Protein AF-A0A926JBN8-F1 (afdb_monomer_lite)

Sequence (113 aa):
MTDSAPVADIQNEPQCGDMNEHHEVFEPLVALRAILLRERRNDLARNVENILAILEETQPSSFNEAQEAWVAMMNFARGLPDFGIWRENQEERFRLNAELDRYLQAITRTFGE

Foldseek 3Di:
DDDDDDDDPPPPDPPPVLVVLLVQLLVLLVVLLVLCVVVVVVVLSVLSVVLNVLSVVPDPCSLVVSLVSLVVSVVVLVPDPPNADDDPDPVVRVVRRVVNVVSNVSNDVSSDD

pLDDT: mean 82.96, std 16.97, range [41.91, 97.44]

Secondary structure (DSSP, 8-state):
---------------HHHHHHHHHHHHHHHHHHHHHHHTT-HHHHHHHHHHHHHHHT--TTHHHHHHHHHHHHHHHHHT-TT-S---SSHHHHHHHHHHHHHHHHHHHHHH--

Radius of gyration: 20.1 Å; chains: 1; bounding box: 60×26×66 Å

Structure (mmCIF, N/CA/C/O backbone):
data_AF-A0A926JBN8-F1
#
_entry.id   AF-A0A926JBN8-F1
#
loop_
_atom_site.group_PDB
_atom_site.id
_atom_site.type_symbol
_atom_site.label_atom_id
_atom_site.label_alt_id
_atom_site.label_comp_id
_atom_site.label_asym_id
_atom_site.label_entity_id
_atom_site.label_seq_id
_atom_site.pdbx_PDB_ins_code
_atom_site.Cartn_x
_atom_site.Cartn_y
_atom_site.Cartn_z
_atom_site.occupancy
_atom_site.B_iso_or_equiv
_atom_site.auth_seq_id
_atom_site.auth_comp_id
_atom_site.auth_asym_id
_atom_site.auth_atom_id
_atom_site.pdbx_PDB_model_num
ATOM 1 N N . MET A 1 1 ? 45.989 -11.434 -46.514 1.00 41.91 1 MET A N 1
ATOM 2 C CA . MET A 1 1 ? 45.852 -10.899 -45.146 1.00 41.91 1 MET A CA 1
ATOM 3 C C . MET A 1 1 ? 44.393 -10.526 -44.971 1.00 41.91 1 MET A C 1
ATOM 5 O O . MET A 1 1 ? 43.982 -9.473 -45.430 1.00 41.91 1 MET A O 1
ATOM 9 N N . THR A 1 2 ? 43.591 -11.460 -44.472 1.00 48.97 2 THR A N 1
ATOM 10 C CA . THR A 1 2 ? 42.168 -11.259 -44.175 1.00 48.97 2 THR A CA 1
ATOM 11 C C . THR A 1 2 ? 42.052 -11.132 -42.669 1.00 48.97 2 THR A C 1
ATOM 13 O O . THR A 1 2 ? 42.100 -12.142 -41.974 1.00 48.97 2 THR A O 1
ATOM 16 N N . ASP A 1 3 ? 41.974 -9.900 -42.182 1.00 43.19 3 ASP A N 1
ATOM 17 C CA . ASP A 1 3 ? 41.695 -9.624 -40.777 1.00 43.19 3 ASP A CA 1
ATOM 18 C C . ASP A 1 3 ? 40.198 -9.313 -40.679 1.00 43.19 3 ASP A C 1
ATOM 20 O O . ASP A 1 3 ? 39.734 -8.236 -41.053 1.00 43.19 3 ASP A O 1
ATOM 24 N N . SER A 1 4 ? 39.418 -10.340 -40.344 1.00 51.59 4 SER A N 1
ATOM 25 C CA . SER A 1 4 ? 38.001 -10.221 -40.008 1.00 51.59 4 SER A CA 1
ATOM 26 C C . SER A 1 4 ? 37.889 -10.243 -38.492 1.00 51.59 4 SER A C 1
ATOM 28 O O . SER A 1 4 ? 38.415 -11.142 -37.841 1.00 51.59 4 SER A O 1
ATOM 30 N N . ALA A 1 5 ? 37.233 -9.211 -37.969 1.00 61.38 5 ALA A N 1
ATOM 31 C CA . ALA A 1 5 ? 37.062 -8.908 -36.555 1.00 61.38 5 ALA A CA 1
ATOM 32 C C . ALA A 1 5 ? 36.530 -10.084 -35.717 1.00 61.38 5 ALA A C 1
ATOM 34 O O . ALA A 1 5 ? 35.736 -10.880 -36.221 1.00 61.38 5 ALA A O 1
ATOM 35 N N . PRO A 1 6 ? 36.799 -10.108 -34.401 1.00 54.03 6 PRO A N 1
ATOM 36 C CA . PRO A 1 6 ? 35.851 -10.655 -33.454 1.00 54.03 6 PRO A CA 1
ATOM 37 C C . PRO A 1 6 ? 34.865 -9.551 -33.049 1.00 54.03 6 PRO A C 1
ATOM 39 O O . PRO A 1 6 ? 35.227 -8.545 -32.437 1.00 54.03 6 PRO A O 1
ATOM 42 N N . VAL A 1 7 ? 33.607 -9.745 -33.443 1.00 55.53 7 VAL A N 1
ATOM 43 C CA . VAL A 1 7 ? 32.444 -9.035 -32.904 1.00 55.53 7 VAL A CA 1
ATOM 44 C C . VAL A 1 7 ? 32.410 -9.294 -31.399 1.00 55.53 7 VAL A C 1
ATOM 46 O O . VAL A 1 7 ? 32.498 -10.439 -30.966 1.00 55.53 7 VAL A O 1
ATOM 49 N N . ALA A 1 8 ? 32.342 -8.226 -30.609 1.00 47.47 8 ALA A N 1
ATOM 50 C CA . ALA A 1 8 ? 32.154 -8.325 -29.173 1.00 47.47 8 ALA A CA 1
ATOM 51 C C . ALA A 1 8 ? 30.788 -8.967 -28.892 1.00 47.47 8 ALA A C 1
ATOM 53 O O . ALA A 1 8 ? 29.752 -8.351 -29.143 1.00 47.47 8 ALA A O 1
ATOM 54 N N . ASP A 1 9 ? 30.796 -10.191 -28.368 1.00 48.59 9 ASP A N 1
ATOM 55 C CA . ASP A 1 9 ? 29.628 -10.798 -27.740 1.00 48.59 9 ASP A CA 1
ATOM 56 C C . ASP A 1 9 ? 29.341 -10.033 -26.442 1.00 48.59 9 ASP A C 1
ATOM 58 O O . ASP A 1 9 ? 29.872 -10.335 -25.373 1.00 48.59 9 ASP A O 1
ATOM 62 N N . ILE A 1 10 ? 28.512 -8.993 -26.544 1.00 54.47 10 ILE A N 1
ATOM 63 C CA . ILE A 1 10 ? 27.851 -8.389 -25.389 1.00 54.47 10 ILE A CA 1
ATOM 64 C C . ILE A 1 10 ? 26.777 -9.387 -24.964 1.00 54.47 10 ILE A C 1
ATOM 66 O O . ILE A 1 10 ? 25.633 -9.345 -25.418 1.00 54.47 10 ILE A O 1
ATOM 70 N N . GLN A 1 11 ? 27.172 -10.330 -24.114 1.00 47.16 11 GLN A N 1
ATOM 71 C CA . GLN A 1 11 ? 26.233 -11.088 -23.306 1.00 47.16 11 GLN A CA 1
ATOM 72 C C . GLN A 1 11 ? 25.606 -10.102 -22.315 1.00 47.16 11 GLN A C 1
ATOM 74 O O . GLN A 1 11 ? 26.133 -9.861 -21.233 1.00 47.16 11 GLN A O 1
ATOM 79 N N . ASN A 1 12 ? 24.495 -9.484 -22.719 1.00 48.22 12 ASN A N 1
ATOM 80 C CA . ASN A 1 12 ? 23.542 -8.915 -21.776 1.00 48.22 12 ASN A CA 1
ATOM 81 C C . ASN A 1 12 ? 22.930 -10.097 -21.023 1.00 48.22 12 ASN A C 1
ATOM 83 O O . ASN A 1 12 ? 21.933 -10.673 -21.460 1.00 48.22 12 ASN A O 1
ATOM 87 N N . GLU A 1 13 ? 23.573 -10.505 -19.931 1.00 45.34 13 GLU A N 1
ATOM 88 C CA . GLU A 1 13 ? 22.911 -11.353 -18.952 1.00 45.34 13 GLU A CA 1
ATOM 89 C C . GLU A 1 13 ? 21.671 -10.598 -18.450 1.00 45.34 13 GLU A C 1
ATOM 91 O O . GLU A 1 13 ? 21.781 -9.417 -18.102 1.00 45.34 13 GLU A O 1
ATOM 96 N N . PRO A 1 14 ? 20.479 -11.220 -18.449 1.00 47.16 14 PRO A N 1
ATOM 97 C CA . PRO A 1 14 ? 19.315 -10.601 -17.841 1.00 47.16 14 PRO A CA 1
ATOM 98 C C . PRO A 1 14 ? 19.646 -10.368 -16.366 1.00 47.16 14 PRO A C 1
ATOM 100 O O . PRO A 1 14 ? 20.036 -11.294 -15.654 1.00 47.16 14 PRO A O 1
ATOM 103 N N . GLN A 1 15 ? 19.548 -9.114 -15.927 1.00 48.03 15 GLN A N 1
ATOM 104 C CA . GLN A 1 15 ? 19.758 -8.730 -14.539 1.00 48.03 15 GLN A CA 1
ATOM 105 C C . GLN A 1 15 ? 18.780 -9.523 -13.663 1.00 48.03 15 GLN A C 1
ATOM 107 O O . GLN A 1 15 ? 17.597 -9.221 -13.586 1.00 48.03 15 GLN A O 1
ATOM 112 N N . CYS A 1 16 ? 19.281 -10.551 -12.977 1.00 44.78 16 CYS A N 1
ATOM 113 C CA . CYS A 1 16 ? 18.535 -11.314 -11.969 1.00 44.78 16 CYS A CA 1
ATOM 114 C C . CYS A 1 16 ? 18.104 -10.465 -10.749 1.00 44.78 16 CYS A C 1
ATOM 116 O O . CYS A 1 16 ? 17.474 -11.006 -9.843 1.00 44.78 16 CYS A O 1
ATOM 118 N N . GLY A 1 17 ? 18.459 -9.174 -10.699 1.00 49.62 17 GLY A N 1
ATOM 119 C CA . GLY A 1 17 ? 18.055 -8.237 -9.646 1.00 49.62 17 GLY A CA 1
ATOM 120 C C . GLY A 1 17 ? 16.578 -7.853 -9.744 1.00 49.62 17 GLY A C 1
ATOM 121 O O . GLY A 1 17 ? 15.836 -8.075 -8.791 1.00 49.62 17 GLY A O 1
ATOM 122 N N . ASP A 1 18 ? 16.134 -7.408 -10.923 1.00 53.03 18 ASP A N 1
ATOM 123 C CA . ASP A 1 18 ? 14.781 -6.868 -11.125 1.00 53.03 18 ASP A CA 1
ATOM 124 C C . ASP A 1 18 ? 13.693 -7.899 -10.791 1.00 53.03 18 ASP A C 1
ATOM 126 O O . ASP A 1 18 ? 12.726 -7.616 -10.087 1.00 53.03 18 ASP A O 1
ATOM 130 N N . MET A 1 19 ? 13.865 -9.152 -11.220 1.00 55.00 19 MET A N 1
ATOM 131 C CA . MET A 1 19 ? 12.847 -10.187 -11.000 1.00 55.00 19 MET A CA 1
ATOM 132 C C . MET A 1 19 ? 12.629 -10.499 -9.509 1.00 55.00 19 MET A C 1
ATOM 134 O O . MET A 1 19 ? 11.524 -10.872 -9.113 1.00 55.00 19 MET A O 1
ATOM 138 N N . ASN A 1 20 ? 13.665 -10.333 -8.680 1.00 63.44 20 ASN A N 1
ATOM 139 C CA . ASN A 1 20 ? 13.580 -10.567 -7.242 1.00 63.44 20 ASN A CA 1
ATOM 140 C C . ASN A 1 20 ? 12.877 -9.395 -6.528 1.00 63.44 20 ASN A C 1
ATOM 142 O O . ASN A 1 20 ? 12.039 -9.614 -5.658 1.00 63.44 20 ASN A O 1
ATOM 146 N N . GLU A 1 21 ? 13.135 -8.160 -6.960 1.00 66.38 21 GLU A N 1
ATOM 147 C CA . GLU A 1 21 ? 12.543 -6.943 -6.387 1.00 66.38 21 GLU A CA 1
ATOM 148 C C . GLU A 1 21 ? 11.043 -6.812 -6.700 1.00 66.38 21 GLU A C 1
ATOM 150 O O . GLU A 1 21 ? 10.248 -6.466 -5.822 1.00 66.38 21 GLU A O 1
ATOM 155 N N . HIS A 1 22 ? 10.622 -7.185 -7.916 1.00 72.38 22 HIS A N 1
ATOM 156 C CA . HIS A 1 22 ? 9.202 -7.269 -8.281 1.00 72.38 22 HIS A CA 1
ATOM 157 C C . HIS A 1 22 ? 8.428 -8.210 -7.343 1.00 72.38 22 HIS A C 1
ATOM 159 O O . HIS A 1 22 ? 7.335 -7.878 -6.883 1.00 72.38 22 HIS A O 1
ATOM 165 N N . HIS A 1 23 ? 8.998 -9.378 -7.031 1.00 72.31 23 HIS A N 1
ATOM 166 C CA . HIS A 1 23 ? 8.373 -10.357 -6.140 1.00 72.31 23 HIS A CA 1
ATOM 167 C C . HIS A 1 23 ? 8.294 -9.861 -4.689 1.00 72.31 23 HIS A C 1
ATOM 169 O O . HIS A 1 23 ? 7.292 -10.104 -4.016 1.00 72.31 23 HIS A O 1
ATOM 175 N N . GLU A 1 24 ? 9.316 -9.146 -4.214 1.00 85.38 24 GLU A N 1
ATOM 176 C CA . GLU A 1 24 ? 9.379 -8.641 -2.839 1.00 85.38 24 GLU A CA 1
ATOM 177 C C . GLU A 1 24 ? 8.305 -7.585 -2.531 1.00 85.38 24 GLU A C 1
ATOM 179 O O . GLU A 1 24 ? 7.826 -7.513 -1.397 1.00 85.38 24 GLU A O 1
ATOM 184 N N . VAL A 1 25 ? 7.882 -6.797 -3.528 1.00 91.50 25 VAL A N 1
ATOM 185 C CA . VAL A 1 25 ? 6.877 -5.736 -3.340 1.00 91.50 25 VAL A CA 1
ATOM 186 C C . VAL A 1 25 ? 5.443 -6.173 -3.659 1.00 91.50 25 VAL A C 1
ATOM 188 O O . VAL A 1 25 ? 4.486 -5.609 -3.117 1.00 91.50 25 VAL A O 1
ATOM 191 N N . PHE A 1 26 ? 5.268 -7.203 -4.490 1.00 91.62 26 PHE A N 1
ATOM 192 C CA . PHE A 1 26 ? 3.953 -7.617 -4.982 1.00 91.62 26 PHE A CA 1
ATOM 193 C C . PHE A 1 26 ? 3.020 -8.105 -3.864 1.00 91.62 26 PHE A C 1
ATOM 195 O O . PHE A 1 26 ? 1.891 -7.625 -3.733 1.00 91.62 26 PHE A O 1
ATOM 202 N N . GLU A 1 27 ? 3.483 -9.026 -3.011 1.00 93.31 27 GLU A N 1
ATOM 203 C CA . GLU A 1 27 ? 2.673 -9.545 -1.899 1.00 93.31 27 GLU A CA 1
ATOM 204 C C . GLU A 1 27 ? 2.261 -8.444 -0.898 1.00 93.31 27 GLU A C 1
ATOM 206 O O . GLU A 1 27 ? 1.066 -8.343 -0.584 1.00 93.31 27 GLU A O 1
ATOM 211 N N . PRO A 1 28 ? 3.178 -7.570 -0.428 1.00 95.44 28 PRO A N 1
ATOM 212 C CA . PRO A 1 28 ? 2.810 -6.415 0.386 1.00 95.44 28 PRO A CA 1
ATOM 213 C C . PRO A 1 28 ? 1.766 -5.494 -0.258 1.00 95.44 28 PRO A C 1
ATOM 215 O O . PRO A 1 28 ? 0.847 -5.049 0.434 1.00 95.44 28 PRO A O 1
ATOM 218 N N . LEU A 1 29 ? 1.858 -5.224 -1.566 1.00 96.62 29 LEU A N 1
ATOM 219 C CA . LEU A 1 29 ? 0.878 -4.403 -2.288 1.00 96.62 29 LEU A CA 1
ATOM 220 C C . LEU A 1 29 ? -0.508 -5.064 -2.308 1.00 96.62 29 LEU A C 1
ATOM 222 O O . LEU A 1 29 ? -1.513 -4.407 -2.023 1.00 96.62 29 LEU A O 1
ATOM 226 N N . VAL A 1 30 ? -0.588 -6.372 -2.563 1.00 96.94 30 VAL A N 1
ATOM 227 C CA . VAL A 1 30 ? -1.860 -7.116 -2.516 1.00 96.94 30 VAL A CA 1
ATOM 228 C C . VAL A 1 30 ? -2.485 -7.050 -1.119 1.00 96.94 30 VAL A C 1
ATOM 230 O O . VAL A 1 30 ? -3.684 -6.770 -0.982 1.00 96.94 30 VAL A O 1
ATOM 233 N N . ALA A 1 31 ? -1.682 -7.256 -0.072 1.00 96.25 31 ALA A N 1
ATOM 234 C CA . ALA A 1 31 ? -2.144 -7.177 1.310 1.00 96.25 31 ALA A CA 1
ATOM 235 C C . ALA A 1 31 ? -2.633 -5.764 1.673 1.00 96.25 31 ALA A C 1
ATOM 237 O O . ALA A 1 31 ? -3.720 -5.604 2.242 1.00 96.25 31 ALA A O 1
ATOM 238 N N . LEU A 1 32 ? -1.885 -4.730 1.275 1.00 96.06 32 LEU A N 1
ATOM 239 C CA . LEU A 1 32 ? -2.268 -3.335 1.463 1.00 96.06 32 LEU A CA 1
ATOM 240 C C . LEU A 1 32 ? -3.594 -3.018 0.761 1.00 96.06 32 LEU A C 1
ATOM 242 O O . LEU A 1 32 ? -4.487 -2.435 1.378 1.00 96.06 32 LEU A O 1
ATOM 246 N N . ARG A 1 33 ? -3.775 -3.444 -0.496 1.00 97.12 33 ARG A N 1
ATOM 247 C CA . ARG A 1 33 ? -5.035 -3.248 -1.229 1.00 97.12 33 ARG A CA 1
ATOM 248 C C . ARG A 1 33 ? -6.217 -3.861 -0.482 1.00 97.12 33 ARG A C 1
ATOM 250 O O . ARG A 1 33 ? -7.261 -3.220 -0.358 1.00 97.12 33 ARG A O 1
ATOM 257 N N . ALA A 1 34 ? -6.061 -5.074 0.048 1.00 96.19 34 ALA A N 1
ATOM 258 C CA . ALA A 1 34 ? -7.111 -5.737 0.816 1.00 96.19 34 ALA A CA 1
ATOM 259 C C . ALA A 1 34 ? -7.488 -4.956 2.087 1.00 96.19 34 ALA A C 1
ATOM 261 O O . ALA A 1 34 ? -8.675 -4.828 2.395 1.00 96.19 34 ALA A O 1
ATOM 262 N N . ILE A 1 35 ? -6.504 -4.401 2.801 1.00 94.12 35 ILE A N 1
ATOM 263 C CA . ILE A 1 35 ? -6.742 -3.525 3.957 1.00 94.12 35 ILE A CA 1
ATOM 264 C C . ILE A 1 35 ? -7.502 -2.266 3.525 1.00 94.12 35 ILE A C 1
ATOM 266 O O . ILE A 1 35 ? -8.544 -1.954 4.097 1.00 94.12 35 ILE A O 1
ATOM 270 N N . LEU A 1 36 ? -7.036 -1.577 2.482 1.00 93.88 36 LEU A N 1
ATOM 271 C CA . LEU A 1 36 ? -7.650 -0.337 2.000 1.00 93.88 36 LEU A CA 1
ATOM 272 C C . LEU A 1 36 ? -9.112 -0.539 1.578 1.00 93.88 36 LEU A C 1
ATOM 274 O O . LEU A 1 36 ? -9.965 0.281 1.919 1.00 93.88 36 LEU A O 1
ATOM 278 N N . LEU A 1 37 ? -9.432 -1.652 0.912 1.00 94.50 37 LEU A N 1
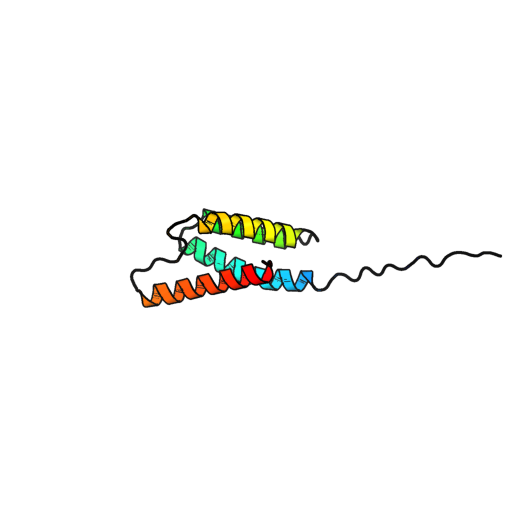ATOM 279 C CA . LEU A 1 37 ? -10.812 -2.006 0.562 1.00 94.50 37 LEU A CA 1
ATOM 280 C C . LEU A 1 37 ? -11.685 -2.238 1.802 1.00 94.50 37 LEU A C 1
ATOM 282 O O . LEU A 1 37 ? -12.819 -1.758 1.857 1.00 94.50 37 LEU A O 1
ATOM 286 N N . ARG A 1 38 ? -11.163 -2.934 2.821 1.00 92.19 38 ARG A N 1
ATOM 287 C CA . ARG A 1 38 ? -11.877 -3.152 4.094 1.00 92.19 38 ARG A CA 1
ATOM 288 C C . ARG A 1 38 ? -12.155 -1.839 4.823 1.00 92.19 38 ARG A C 1
ATOM 290 O O . ARG A 1 38 ? -13.243 -1.673 5.369 1.00 92.19 38 ARG A O 1
ATOM 297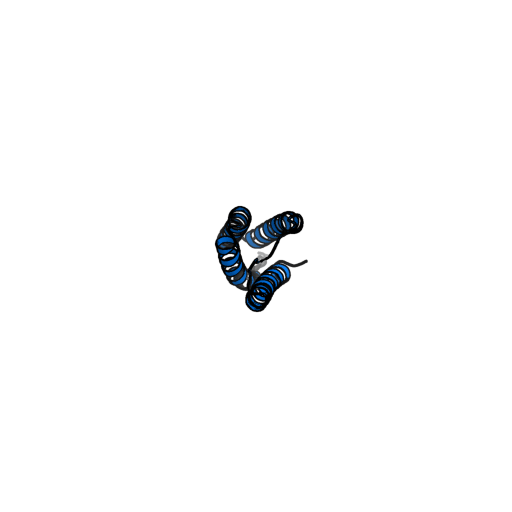 N N . GLU A 1 39 ? -11.223 -0.892 4.761 1.00 91.25 39 GLU A N 1
ATOM 298 C CA . GLU A 1 39 ? -11.379 0.460 5.313 1.00 91.25 39 GLU A CA 1
ATOM 299 C C . GLU A 1 39 ? -12.126 1.428 4.379 1.00 91.25 39 GLU A C 1
ATOM 301 O O . GLU A 1 39 ? -12.194 2.626 4.651 1.00 91.25 39 GLU A O 1
ATOM 306 N N . ARG A 1 40 ? -12.710 0.933 3.277 1.00 91.06 40 ARG A N 1
ATOM 307 C CA . ARG A 1 40 ? -13.464 1.722 2.283 1.00 91.06 40 ARG A CA 1
ATOM 308 C C . ARG A 1 40 ? -12.661 2.860 1.637 1.00 91.06 40 ARG A C 1
ATOM 310 O O . ARG A 1 40 ? -13.239 3.820 1.128 1.00 91.06 40 ARG A O 1
ATOM 317 N N . ARG A 1 41 ? -11.336 2.730 1.588 1.00 91.00 41 ARG A N 1
ATOM 318 C CA . ARG A 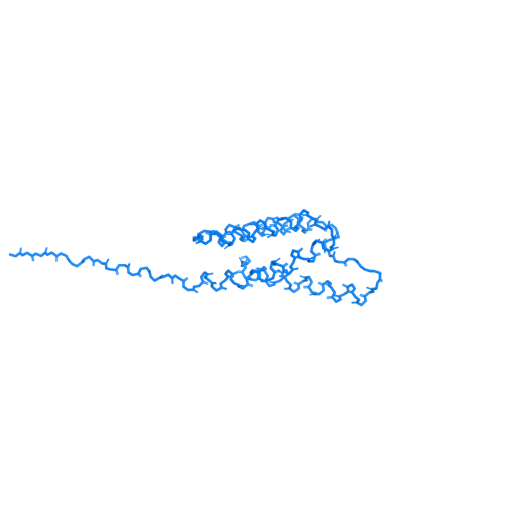1 41 ? -10.400 3.629 0.894 1.00 91.00 41 ARG A CA 1
ATOM 319 C C . ARG A 1 41 ? -10.244 3.200 -0.562 1.00 91.00 41 ARG A C 1
ATOM 321 O O . ARG A 1 41 ? -9.174 2.789 -1.001 1.00 91.00 41 ARG A O 1
ATOM 328 N N . ASN A 1 42 ? -11.359 3.227 -1.294 1.00 92.38 42 ASN A N 1
ATOM 329 C CA . ASN A 1 42 ? -11.444 2.716 -2.669 1.00 92.38 42 ASN A CA 1
ATOM 330 C C . ASN A 1 42 ? -10.551 3.490 -3.653 1.00 92.38 42 ASN A C 1
ATOM 332 O O . ASN A 1 42 ? -10.089 2.934 -4.644 1.00 92.38 42 ASN A O 1
ATOM 336 N N . ASP A 1 43 ? -10.319 4.772 -3.382 1.00 93.00 43 ASP A N 1
ATOM 337 C CA . ASP A 1 43 ? -9.390 5.631 -4.110 1.00 93.00 43 ASP A CA 1
ATOM 338 C C . ASP A 1 43 ? -7.950 5.114 -4.008 1.00 93.00 43 ASP A C 1
ATOM 340 O O . ASP A 1 43 ? -7.313 4.851 -5.026 1.00 93.00 43 ASP A O 1
ATOM 344 N N . LEU A 1 44 ? -7.475 4.877 -2.786 1.00 94.00 44 LEU A N 1
ATOM 345 C CA . LEU A 1 44 ? -6.133 4.364 -2.530 1.00 94.00 44 LEU A CA 1
ATOM 346 C C . LEU A 1 44 ? -5.989 2.904 -2.970 1.00 94.00 44 LEU A C 1
ATOM 348 O O . LEU A 1 44 ? -4.969 2.537 -3.540 1.00 94.00 44 LEU A O 1
ATOM 352 N N . ALA A 1 45 ? -7.016 2.075 -2.762 1.00 95.81 45 ALA A N 1
ATOM 353 C CA . ALA A 1 45 ? -7.012 0.686 -3.215 1.00 95.81 45 ALA A CA 1
ATOM 354 C C . ALA A 1 45 ? -6.861 0.575 -4.740 1.00 95.81 45 ALA A C 1
ATOM 356 O O . ALA A 1 45 ? -6.159 -0.312 -5.223 1.00 95.81 45 ALA A O 1
ATOM 357 N N . ARG A 1 46 ? -7.485 1.489 -5.492 1.00 96.94 46 ARG A N 1
ATOM 358 C CA . ARG A 1 46 ? -7.342 1.559 -6.949 1.00 96.94 46 ARG A CA 1
ATOM 359 C C . ARG A 1 46 ? -5.955 2.038 -7.375 1.00 96.94 46 ARG A C 1
ATOM 361 O O . ARG A 1 46 ? -5.426 1.522 -8.348 1.00 96.94 46 ARG A O 1
ATOM 368 N N . ASN A 1 47 ? -5.341 2.966 -6.642 1.00 96.62 47 ASN A N 1
ATOM 369 C CA . ASN A 1 47 ? -3.950 3.341 -6.911 1.00 96.62 47 ASN A CA 1
ATOM 370 C C . ASN A 1 47 ? -3.006 2.142 -6.728 1.00 96.62 47 ASN A C 1
ATOM 372 O O . ASN A 1 47 ? -2.170 1.899 -7.590 1.00 96.62 47 ASN A O 1
ATOM 376 N N . VAL A 1 48 ? -3.189 1.345 -5.669 1.00 97.12 48 VAL A N 1
ATOM 377 C CA . VAL A 1 48 ? -2.412 0.107 -5.463 1.00 97.12 48 VAL A CA 1
ATOM 378 C C . VAL A 1 48 ? -2.654 -0.910 -6.579 1.00 97.12 48 VAL A C 1
ATOM 380 O O . VAL A 1 48 ? -1.717 -1.555 -7.031 1.00 97.12 48 VAL A O 1
ATOM 383 N N . GLU A 1 49 ? -3.892 -1.046 -7.052 1.00 97.44 49 GLU A N 1
ATOM 384 C CA . GLU A 1 49 ? -4.216 -1.913 -8.192 1.00 97.44 49 GLU A CA 1
ATOM 385 C C . GLU A 1 49 ? -3.507 -1.486 -9.479 1.00 97.44 49 GLU A C 1
ATOM 387 O O . GLU A 1 49 ? -2.983 -2.337 -10.188 1.00 97.44 49 GLU A O 1
ATOM 392 N N . ASN A 1 50 ? -3.423 -0.182 -9.745 1.00 97.06 50 ASN A N 1
ATOM 393 C CA . ASN A 1 50 ? -2.678 0.329 -10.892 1.00 97.06 50 ASN A CA 1
ATOM 394 C C . ASN A 1 50 ? -1.174 0.033 -10.767 1.00 97.06 50 ASN A C 1
ATOM 396 O O . ASN A 1 50 ? -0.555 -0.355 -11.749 1.00 97.06 50 ASN A O 1
ATOM 400 N N . ILE A 1 51 ? -0.596 0.169 -9.567 1.00 96.25 51 ILE A N 1
ATOM 401 C CA . ILE A 1 51 ? 0.815 -0.171 -9.307 1.00 96.25 51 ILE A CA 1
ATOM 402 C C . ILE A 1 51 ? 1.064 -1.664 -9.560 1.00 96.25 51 ILE A C 1
ATOM 404 O O . ILE A 1 51 ? 2.039 -2.020 -10.217 1.00 96.25 51 ILE A O 1
ATOM 408 N N . LEU A 1 52 ? 0.171 -2.536 -9.082 1.00 95.50 52 LEU A N 1
ATOM 409 C CA . LEU A 1 52 ? 0.242 -3.976 -9.348 1.00 95.50 52 LEU A CA 1
ATOM 410 C C . LEU A 1 52 ? 0.183 -4.273 -10.852 1.00 95.50 52 LEU A C 1
ATOM 412 O O . LEU A 1 52 ? 1.001 -5.042 -11.340 1.00 95.50 52 LEU A O 1
ATOM 416 N N . ALA A 1 53 ? -0.726 -3.624 -11.585 1.00 95.12 53 ALA A N 1
ATOM 417 C CA . ALA A 1 53 ? -0.838 -3.794 -13.031 1.00 95.12 53 ALA A CA 1
ATOM 418 C C . ALA A 1 53 ? 0.443 -3.366 -13.770 1.00 95.12 53 ALA A C 1
ATOM 420 O O . ALA A 1 53 ? 0.898 -4.093 -14.645 1.00 95.12 53 ALA A O 1
ATOM 421 N N . ILE A 1 54 ? 1.067 -2.247 -13.378 1.00 93.81 54 ILE A N 1
ATOM 422 C CA . ILE A 1 54 ? 2.351 -1.797 -13.945 1.00 93.81 54 ILE A CA 1
ATOM 423 C C . ILE A 1 54 ? 3.441 -2.856 -13.723 1.00 93.81 54 ILE A C 1
ATOM 425 O O . ILE A 1 54 ? 4.174 -3.195 -14.652 1.00 93.81 54 ILE A O 1
ATOM 429 N N . LEU A 1 55 ? 3.536 -3.412 -12.508 1.00 90.81 55 LEU A N 1
ATOM 430 C CA . LEU A 1 55 ? 4.516 -4.454 -12.178 1.00 90.81 55 LEU A CA 1
ATOM 431 C C . LEU A 1 55 ? 4.310 -5.747 -12.983 1.00 90.81 55 LEU A C 1
ATOM 433 O O . LEU A 1 55 ? 5.280 -6.470 -13.212 1.00 90.81 55 LEU A O 1
ATOM 437 N N . GLU A 1 56 ? 3.080 -6.031 -13.419 1.00 90.06 56 GLU A N 1
ATOM 438 C CA . GLU A 1 56 ? 2.744 -7.177 -14.271 1.00 90.06 56 GLU A CA 1
ATOM 439 C C . GLU A 1 56 ? 3.129 -6.973 -15.746 1.00 90.06 56 GLU A C 1
ATOM 441 O O . GLU A 1 56 ? 3.200 -7.956 -16.483 1.00 90.06 56 GLU A O 1
ATOM 446 N N . GLU A 1 57 ? 3.424 -5.747 -16.204 1.00 84.62 57 GLU A N 1
ATOM 447 C CA . GLU A 1 57 ? 3.732 -5.492 -17.621 1.00 84.62 57 GLU A CA 1
ATOM 448 C C . GLU A 1 57 ? 5.075 -6.103 -18.082 1.00 84.62 57 GLU A C 1
ATOM 450 O O . GLU A 1 57 ? 5.325 -6.204 -19.283 1.00 84.62 57 GLU A O 1
ATOM 455 N N . THR A 1 58 ? 5.919 -6.604 -17.168 1.00 72.81 58 THR A N 1
ATOM 456 C CA . THR A 1 58 ? 7.222 -7.269 -17.433 1.00 72.81 58 THR A CA 1
ATOM 457 C C . THR A 1 58 ? 8.202 -6.466 -18.304 1.00 72.81 58 THR A C 1
ATOM 459 O O . THR A 1 58 ? 9.166 -7.020 -18.837 1.00 72.81 58 THR A O 1
ATOM 462 N N . GLN A 1 59 ? 7.984 -5.156 -18.457 1.00 83.50 59 GLN A N 1
ATOM 463 C CA . GLN A 1 59 ? 8.889 -4.276 -19.190 1.00 83.50 59 GLN A CA 1
ATOM 464 C C . GLN A 1 59 ? 10.037 -3.828 -18.271 1.00 83.50 59 GLN A C 1
ATOM 466 O O . GLN A 1 59 ? 9.817 -3.642 -17.075 1.00 83.50 59 GLN A O 1
ATOM 471 N N . PRO A 1 60 ? 11.248 -3.564 -18.799 1.00 76.38 60 PRO A N 1
ATOM 472 C CA . PRO A 1 60 ? 12.378 -3.116 -17.976 1.00 76.38 60 PRO A CA 1
ATOM 473 C C . PRO A 1 60 ? 12.118 -1.825 -17.180 1.00 76.38 60 PRO A C 1
ATOM 475 O O . PRO A 1 60 ? 12.740 -1.594 -16.153 1.00 76.38 60 PRO A O 1
ATOM 478 N N . SER A 1 61 ? 11.210 -0.960 -17.643 1.00 85.38 61 SER A N 1
ATOM 479 C CA . SER A 1 61 ? 10.853 0.290 -16.957 1.00 85.38 61 SER A CA 1
ATOM 480 C C . SER A 1 61 ? 9.718 0.148 -15.941 1.00 85.38 61 SER A C 1
ATOM 482 O O . SER A 1 61 ? 9.476 1.091 -15.189 1.00 85.38 61 SER A O 1
ATOM 484 N N . SER A 1 62 ? 9.029 -0.999 -15.906 1.00 88.00 62 SER A N 1
ATOM 485 C CA . SER A 1 62 ? 7.841 -1.213 -15.073 1.00 88.00 62 SER A CA 1
ATOM 486 C C . SER A 1 62 ? 8.124 -0.990 -13.587 1.00 88.00 62 SER A C 1
ATOM 488 O O . SER A 1 62 ? 7.297 -0.412 -12.889 1.00 88.00 62 SER A O 1
ATOM 490 N N . PHE A 1 63 ? 9.298 -1.396 -13.091 1.00 89.50 63 PHE A N 1
ATOM 491 C CA . PHE A 1 63 ? 9.644 -1.204 -11.682 1.00 89.50 63 PHE A CA 1
ATOM 492 C C . PHE A 1 63 ? 9.732 0.279 -11.294 1.00 89.50 63 PHE A C 1
ATOM 494 O O . PHE A 1 63 ? 9.106 0.704 -10.325 1.00 89.50 63 PHE A O 1
ATOM 501 N N . ASN A 1 64 ? 10.445 1.083 -12.090 1.00 90.25 64 ASN A N 1
ATOM 502 C CA . ASN A 1 64 ? 10.596 2.519 -11.842 1.00 90.25 64 ASN A CA 1
ATOM 503 C C . ASN A 1 64 ? 9.250 3.249 -11.931 1.00 90.25 64 ASN A C 1
ATOM 505 O O . ASN A 1 64 ? 8.947 4.098 -11.098 1.00 90.25 64 ASN A O 1
ATOM 509 N N . GLU A 1 65 ? 8.411 2.896 -12.905 1.00 92.88 65 GLU A N 1
ATOM 510 C CA . GLU A 1 65 ? 7.076 3.485 -13.037 1.00 92.88 65 GLU A CA 1
ATOM 511 C C . GLU A 1 65 ? 6.177 3.132 -11.838 1.00 92.88 65 GLU A C 1
ATOM 513 O O . GLU A 1 65 ? 5.478 3.993 -11.295 1.00 92.88 65 GLU A O 1
ATOM 518 N N . ALA A 1 66 ? 6.243 1.886 -11.358 1.00 94.31 66 ALA A N 1
ATOM 519 C CA . ALA A 1 66 ? 5.539 1.449 -10.157 1.00 94.31 66 ALA A CA 1
ATOM 520 C C . ALA A 1 66 ? 6.024 2.193 -8.898 1.00 94.31 66 ALA A C 1
ATOM 522 O O . ALA A 1 66 ? 5.202 2.611 -8.076 1.00 94.31 66 ALA A O 1
ATOM 523 N N . GLN A 1 67 ? 7.336 2.415 -8.771 1.00 93.75 67 GLN A N 1
ATOM 524 C CA . GLN A 1 67 ? 7.935 3.217 -7.703 1.00 93.75 67 GLN A CA 1
ATOM 525 C C . GLN A 1 67 ? 7.447 4.673 -7.748 1.00 93.75 67 GLN A C 1
ATOM 527 O O . GLN A 1 67 ? 7.019 5.213 -6.725 1.00 93.75 67 GLN A O 1
ATOM 532 N N . GLU A 1 68 ? 7.468 5.323 -8.912 1.00 94.44 68 GLU A N 1
ATOM 533 C CA . GLU A 1 68 ? 6.992 6.704 -9.061 1.00 94.44 68 GLU A CA 1
ATOM 534 C C . GLU A 1 68 ? 5.506 6.829 -8.690 1.00 94.44 68 GLU A C 1
ATOM 536 O O . GLU A 1 68 ? 5.110 7.733 -7.941 1.00 94.44 68 GLU A O 1
ATOM 541 N N . ALA A 1 69 ? 4.685 5.879 -9.145 1.00 95.31 69 ALA A N 1
ATOM 542 C CA . ALA A 1 69 ? 3.272 5.803 -8.795 1.00 95.31 69 ALA A CA 1
ATOM 543 C C . ALA A 1 69 ? 3.060 5.588 -7.284 1.00 95.31 69 ALA A C 1
ATOM 545 O O . ALA A 1 69 ? 2.181 6.223 -6.685 1.00 95.31 69 ALA A O 1
ATOM 546 N N . TRP A 1 70 ? 3.888 4.757 -6.642 1.00 95.56 70 TRP A N 1
ATOM 547 C CA . TRP A 1 70 ? 3.886 4.570 -5.191 1.00 95.56 70 TRP A CA 1
ATOM 548 C C . TRP A 1 70 ? 4.205 5.867 -4.441 1.00 95.56 70 TRP A C 1
ATOM 550 O O . TRP A 1 70 ? 3.453 6.266 -3.545 1.00 95.56 70 TRP A O 1
ATOM 560 N N . VAL A 1 71 ? 5.271 6.571 -4.829 1.00 94.75 71 VAL A N 1
ATOM 561 C CA . VAL A 1 71 ? 5.669 7.847 -4.213 1.00 94.75 71 VAL A CA 1
ATOM 562 C C . VAL A 1 71 ? 4.549 8.882 -4.332 1.00 94.75 71 VAL A C 1
ATOM 564 O O . VAL A 1 71 ? 4.196 9.539 -3.346 1.00 94.75 71 VAL A O 1
ATOM 567 N N . ALA A 1 72 ? 3.933 9.000 -5.512 1.00 93.94 72 ALA A N 1
ATOM 568 C CA . ALA A 1 72 ? 2.806 9.900 -5.734 1.00 93.94 72 ALA A CA 1
ATOM 569 C C . ALA A 1 72 ? 1.603 9.552 -4.839 1.00 93.94 72 ALA A C 1
ATOM 571 O O . ALA A 1 72 ? 1.037 10.436 -4.183 1.00 93.94 72 ALA A O 1
ATOM 572 N N . MET A 1 73 ? 1.246 8.266 -4.750 1.00 93.69 73 MET A N 1
ATOM 573 C CA . MET A 1 73 ? 0.182 7.791 -3.865 1.00 93.69 73 MET A CA 1
ATOM 574 C C . MET A 1 73 ? 0.477 8.117 -2.395 1.00 93.69 73 MET A C 1
ATOM 576 O O . MET A 1 73 ? -0.416 8.596 -1.694 1.00 93.69 73 MET A O 1
ATOM 580 N N . MET A 1 74 ? 1.702 7.887 -1.918 1.00 92.19 74 MET A N 1
ATOM 581 C CA . MET A 1 74 ? 2.065 8.128 -0.518 1.00 92.19 74 MET A CA 1
ATOM 582 C C . MET A 1 74 ? 2.080 9.615 -0.163 1.00 92.19 74 MET A C 1
ATOM 584 O O . MET A 1 74 ? 1.637 9.986 0.925 1.00 92.19 74 MET A O 1
ATOM 588 N N . ASN A 1 75 ? 2.512 10.482 -1.081 1.00 90.75 75 ASN A N 1
ATOM 589 C CA . ASN A 1 75 ? 2.429 11.931 -0.895 1.00 90.75 75 ASN A CA 1
ATOM 590 C C . ASN A 1 75 ? 0.978 12.410 -0.773 1.00 90.75 75 ASN A C 1
ATOM 592 O O . ASN A 1 75 ? 0.674 13.234 0.089 1.00 90.75 75 ASN A O 1
ATOM 596 N N . PHE A 1 76 ? 0.069 11.850 -1.574 1.00 89.62 76 PHE A N 1
ATOM 597 C CA . PHE A 1 76 ? -1.362 12.109 -1.434 1.00 89.62 76 PHE A CA 1
ATOM 598 C C . PHE A 1 76 ? -1.916 11.564 -0.106 1.00 89.62 76 PHE A C 1
ATOM 600 O O . PHE A 1 76 ? -2.591 12.286 0.629 1.00 89.62 76 PHE A O 1
ATOM 607 N N . ALA A 1 77 ? -1.596 10.313 0.242 1.00 87.44 77 ALA A N 1
ATOM 608 C CA . ALA A 1 77 ? -2.119 9.643 1.430 1.00 87.44 77 ALA A CA 1
ATOM 609 C C . ALA A 1 77 ? -1.688 10.314 2.746 1.00 87.44 77 ALA A C 1
ATOM 611 O O . ALA A 1 77 ? -2.501 10.424 3.663 1.00 87.44 77 ALA A O 1
ATOM 612 N N . ARG A 1 78 ? -0.449 10.821 2.831 1.00 80.81 78 ARG A N 1
ATOM 613 C CA . ARG A 1 78 ? 0.070 11.566 3.998 1.00 80.81 78 ARG A CA 1
ATOM 614 C C . ARG A 1 78 ? -0.663 12.884 4.260 1.00 80.81 78 ARG A C 1
ATOM 616 O O . ARG A 1 78 ? -0.614 13.387 5.377 1.00 80.81 78 ARG A O 1
ATOM 623 N N . GLY A 1 79 ? -1.352 13.437 3.261 1.00 80.12 79 GLY A N 1
ATOM 624 C CA . GLY A 1 79 ? -2.212 14.609 3.429 1.00 80.12 79 GLY A CA 1
ATOM 625 C C . GLY A 1 79 ? -3.563 14.306 4.087 1.00 80.12 79 GLY A C 1
ATOM 626 O O . GLY A 1 79 ? -4.323 15.235 4.356 1.00 80.12 79 GLY A O 1
ATOM 627 N N . LEU A 1 80 ? -3.890 13.032 4.333 1.00 81.75 80 LEU A N 1
ATOM 628 C CA . LEU A 1 80 ? -5.187 12.620 4.861 1.00 81.75 80 LEU A CA 1
ATOM 629 C C . LEU A 1 80 ? -5.110 12.497 6.393 1.00 81.75 80 LEU A C 1
ATOM 631 O O . LEU A 1 80 ? -4.323 11.693 6.890 1.00 81.75 80 LEU A O 1
ATOM 635 N N . PRO A 1 81 ? -5.933 13.250 7.151 1.00 67.81 81 PRO A N 1
ATOM 636 C CA . PRO A 1 81 ? -5.840 13.315 8.614 1.00 67.81 81 PRO A CA 1
ATOM 637 C C . PRO A 1 81 ? -6.128 11.979 9.319 1.00 67.81 81 PRO A C 1
ATOM 639 O O . PRO A 1 81 ? -5.698 11.797 10.452 1.00 67.81 81 PRO A O 1
ATOM 642 N N . ASP A 1 82 ? -6.771 11.031 8.628 1.00 71.56 82 ASP A N 1
ATOM 643 C CA . ASP A 1 82 ? -7.135 9.704 9.138 1.00 71.56 82 ASP A CA 1
ATOM 644 C C . ASP A 1 82 ? -6.576 8.579 8.244 1.00 71.56 82 ASP A C 1
ATOM 646 O O . ASP A 1 82 ? -7.289 7.674 7.795 1.00 71.56 82 ASP A O 1
ATOM 650 N N . PHE A 1 83 ? -5.295 8.645 7.881 1.00 75.00 83 PHE A N 1
ATOM 651 C CA . PHE A 1 83 ? -4.628 7.525 7.215 1.00 75.00 83 PHE A CA 1
ATOM 652 C C . PHE A 1 83 ? -4.285 6.431 8.241 1.00 75.00 83 PHE A C 1
ATOM 654 O O . PHE A 1 83 ? -3.234 6.456 8.870 1.00 75.00 83 PHE A O 1
ATOM 661 N N . GLY A 1 84 ? -5.220 5.500 8.446 1.00 81.81 84 GLY A N 1
ATOM 662 C CA . GLY A 1 84 ? -5.091 4.389 9.388 1.00 81.81 84 GLY A CA 1
ATOM 663 C C . GLY A 1 84 ? -6.375 3.568 9.496 1.00 81.81 84 GLY A C 1
ATOM 664 O O . GLY A 1 84 ? -7.379 3.856 8.842 1.00 81.81 84 GLY A O 1
ATOM 665 N N . ILE A 1 85 ? -6.345 2.531 10.329 1.00 87.12 85 ILE A N 1
ATOM 666 C CA . ILE A 1 85 ? -7.493 1.660 10.595 1.00 87.12 85 ILE A CA 1
ATOM 667 C C . ILE A 1 85 ? -8.209 2.151 11.848 1.00 87.12 85 ILE A C 1
ATOM 669 O O . ILE A 1 85 ? -7.601 2.255 12.916 1.00 87.12 85 ILE A O 1
ATOM 673 N N . TRP A 1 86 ? -9.514 2.410 11.745 1.00 87.19 86 TRP A N 1
ATOM 674 C CA . TRP A 1 86 ? -10.331 2.818 12.888 1.00 87.19 86 TRP A CA 1
ATOM 675 C C . TRP A 1 86 ? -11.188 1.667 13.411 1.00 87.19 86 TRP A C 1
ATOM 677 O O . TRP A 1 86 ? -11.973 1.080 12.670 1.00 87.19 86 TRP A O 1
ATOM 687 N N . ARG A 1 87 ? -11.073 1.358 14.705 1.00 89.00 87 ARG A N 1
ATOM 688 C CA . ARG A 1 87 ? -11.917 0.386 15.418 1.00 89.00 87 ARG A CA 1
ATOM 689 C C . ARG A 1 87 ? -12.215 0.905 16.823 1.00 89.00 87 ARG A C 1
ATOM 691 O O . ARG A 1 87 ? -11.392 1.617 17.399 1.00 89.00 87 ARG A O 1
ATOM 698 N N . GLU A 1 88 ? -13.373 0.533 17.367 1.00 91.62 88 GLU A N 1
ATOM 699 C CA . GLU A 1 88 ? -13.753 0.846 18.754 1.00 91.62 88 GLU A CA 1
ATOM 700 C C . GLU A 1 88 ? -12.900 0.065 19.761 1.00 91.62 88 GLU A C 1
ATOM 702 O O . GLU A 1 88 ? -12.491 0.601 20.790 1.00 91.62 88 GLU A O 1
ATOM 707 N N . ASN A 1 89 ? -12.573 -1.192 19.438 1.00 95.69 89 ASN A N 1
ATOM 708 C CA . ASN A 1 89 ? -11.639 -1.989 20.219 1.00 95.69 89 ASN A CA 1
ATOM 709 C C . ASN A 1 89 ? -10.206 -1.473 20.012 1.00 95.69 89 ASN A C 1
ATOM 711 O O . ASN A 1 89 ? -9.659 -1.512 18.908 1.00 95.69 89 ASN A O 1
ATOM 715 N N . GLN A 1 90 ? -9.590 -1.011 21.100 1.00 94.88 90 GLN A N 1
ATOM 716 C CA . GLN A 1 90 ? -8.259 -0.415 21.083 1.00 94.88 90 GLN A CA 1
ATOM 717 C C . GLN A 1 90 ? -7.148 -1.419 20.736 1.00 94.88 90 GLN A C 1
ATOM 719 O O . GLN A 1 90 ? -6.240 -1.071 19.982 1.00 94.88 90 GLN A O 1
ATOM 724 N N . GLU A 1 91 ? -7.212 -2.647 21.252 1.00 95.50 91 GLU A N 1
ATOM 725 C CA . GLU A 1 91 ? -6.222 -3.695 20.974 1.00 95.50 91 GLU A CA 1
ATOM 726 C C . GLU A 1 91 ? -6.269 -4.106 19.501 1.00 95.50 91 GLU A C 1
ATOM 728 O O . GLU A 1 91 ? -5.242 -4.150 18.822 1.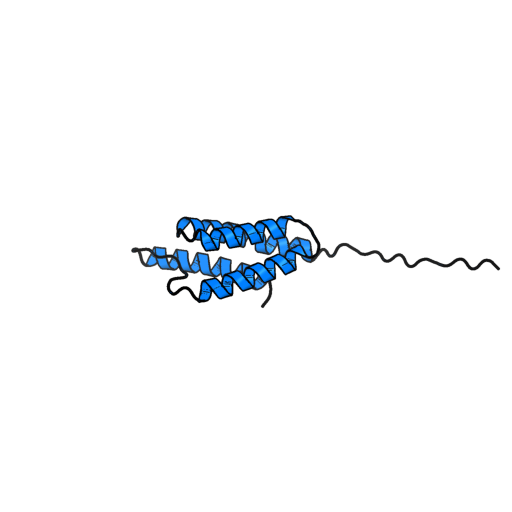00 95.50 91 GLU A O 1
ATOM 733 N N . GLU A 1 92 ? -7.475 -4.318 18.978 1.00 93.81 92 GLU A N 1
ATOM 734 C CA . GLU A 1 92 ? -7.680 -4.636 17.569 1.00 93.81 92 GLU A CA 1
ATOM 735 C C . GLU A 1 92 ? -7.201 -3.494 16.668 1.00 93.81 92 GLU A C 1
ATOM 737 O O . GLU A 1 92 ? -6.481 -3.737 15.697 1.00 93.81 92 GLU A O 1
ATOM 742 N N . ARG A 1 93 ? -7.530 -2.243 17.021 1.00 92.94 93 ARG A N 1
ATOM 743 C CA . ARG A 1 93 ? -7.053 -1.056 16.307 1.00 92.94 93 ARG A CA 1
ATOM 744 C C . ARG A 1 93 ? -5.529 -1.024 16.244 1.00 92.94 93 ARG A C 1
ATOM 746 O O . ARG A 1 93 ? -4.980 -0.814 15.166 1.00 92.94 93 ARG A O 1
ATOM 753 N N . PHE A 1 94 ? -4.838 -1.231 17.364 1.00 94.19 94 PHE A N 1
ATOM 754 C CA . PHE A 1 94 ? -3.374 -1.225 17.382 1.00 94.19 94 PHE A CA 1
ATOM 755 C C . PHE A 1 94 ? -2.778 -2.362 16.559 1.00 94.19 94 PHE A C 1
ATOM 757 O O . PHE A 1 94 ? -1.881 -2.114 15.758 1.00 94.19 94 PHE A O 1
ATOM 764 N N . ARG A 1 95 ? -3.295 -3.589 16.704 1.00 95.19 95 ARG A N 1
ATOM 765 C CA . ARG A 1 95 ? -2.815 -4.749 15.942 1.00 95.19 95 ARG A CA 1
ATOM 766 C C . ARG A 1 95 ? -2.938 -4.515 14.437 1.00 95.19 95 ARG A C 1
ATOM 768 O O . ARG A 1 95 ? -2.001 -4.796 13.696 1.00 95.19 95 ARG A O 1
ATOM 775 N N . LEU A 1 96 ? -4.085 -4.003 13.996 1.00 93.38 96 LEU A N 1
ATOM 776 C CA . LEU A 1 96 ? -4.359 -3.752 12.587 1.00 93.38 96 LEU A CA 1
ATOM 777 C C . LEU A 1 96 ? -3.523 -2.587 12.037 1.00 93.38 96 LEU A C 1
ATOM 779 O O . LEU A 1 96 ? -2.985 -2.706 10.941 1.00 93.38 96 LEU A O 1
ATOM 783 N N . ASN A 1 97 ? -3.349 -1.493 12.786 1.00 93.62 97 ASN A N 1
ATOM 784 C CA . ASN A 1 97 ? -2.467 -0.402 12.348 1.00 93.62 97 ASN A CA 1
ATOM 785 C C . ASN A 1 97 ? -0.997 -0.843 12.286 1.00 93.62 97 ASN A C 1
ATOM 787 O O . ASN A 1 97 ? -0.315 -0.514 11.326 1.00 93.62 97 ASN A O 1
ATOM 791 N N . ALA A 1 98 ? -0.525 -1.667 13.226 1.00 94.69 98 ALA A N 1
ATOM 792 C CA . ALA A 1 98 ? 0.815 -2.251 13.144 1.00 94.69 98 ALA A CA 1
ATOM 793 C C . ALA A 1 98 ? 0.972 -3.185 11.929 1.00 94.69 98 ALA A C 1
ATOM 795 O O . ALA A 1 98 ? 2.047 -3.298 11.345 1.00 94.69 98 ALA A O 1
ATOM 796 N N . GLU A 1 99 ? -0.092 -3.887 11.537 1.00 94.50 99 GLU A N 1
ATOM 797 C CA . GLU A 1 99 ? -0.115 -4.678 10.308 1.00 94.50 99 GLU A CA 1
ATOM 798 C C . GLU A 1 99 ? -0.049 -3.794 9.055 1.00 94.50 99 GLU A C 1
ATOM 800 O O . GLU A 1 99 ? 0.789 -4.055 8.195 1.00 94.50 99 GLU A O 1
ATOM 805 N N . LEU A 1 100 ? -0.851 -2.727 8.991 1.00 93.94 100 LEU A N 1
ATOM 806 C CA . LEU A 1 100 ? -0.787 -1.721 7.929 1.00 93.94 100 LEU A CA 1
ATOM 807 C C . LEU A 1 100 ? 0.628 -1.132 7.804 1.00 93.94 100 LEU A C 1
ATOM 809 O O . LEU A 1 100 ? 1.204 -1.164 6.718 1.00 93.94 100 LEU A O 1
ATOM 813 N N . ASP A 1 101 ? 1.212 -0.672 8.911 1.00 93.88 101 ASP A N 1
ATOM 814 C CA . ASP A 1 101 ? 2.542 -0.055 8.933 1.00 93.88 101 ASP A CA 1
ATOM 815 C C . ASP A 1 101 ? 3.633 -1.002 8.427 1.00 93.88 101 ASP A C 1
ATOM 817 O O . ASP A 1 101 ? 4.509 -0.582 7.672 1.00 93.88 101 ASP A O 1
ATOM 821 N N . ARG A 1 102 ? 3.570 -2.294 8.782 1.00 95.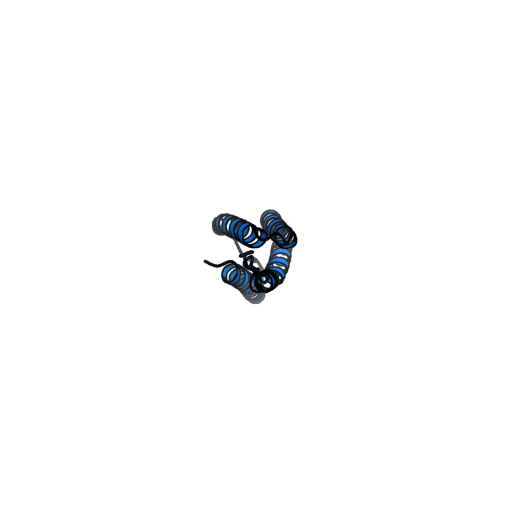31 102 ARG A N 1
ATOM 822 C CA . ARG A 1 102 ? 4.527 -3.294 8.282 1.00 95.31 102 ARG A CA 1
ATOM 823 C C . ARG A 1 102 ? 4.494 -3.409 6.761 1.00 95.31 102 ARG A C 1
ATOM 825 O O . ARG A 1 102 ? 5.559 -3.461 6.151 1.00 95.31 102 ARG A O 1
ATOM 832 N N . TYR A 1 103 ? 3.310 -3.426 6.148 1.00 95.06 103 TYR A N 1
ATOM 833 C CA . TYR A 1 103 ? 3.209 -3.486 4.687 1.00 95.06 103 TYR A CA 1
ATOM 834 C C . TYR A 1 103 ? 3.690 -2.190 4.033 1.00 95.06 103 TYR A C 1
ATOM 836 O O . TYR A 1 103 ? 4.450 -2.249 3.073 1.00 95.06 103 TYR A O 1
ATOM 844 N N . LEU A 1 104 ? 3.327 -1.026 4.582 1.00 93.62 104 LEU A N 1
ATOM 845 C CA . LEU A 1 104 ? 3.809 0.266 4.079 1.00 93.62 104 LEU A CA 1
ATOM 846 C C . LEU A 1 104 ? 5.342 0.360 4.119 1.00 93.62 104 LEU A C 1
ATOM 848 O O . LEU A 1 104 ? 5.957 0.828 3.160 1.00 93.62 104 LEU A O 1
ATOM 852 N N . GLN A 1 105 ? 5.959 -0.101 5.210 1.00 93.31 105 GLN A N 1
ATOM 853 C CA . GLN A 1 105 ? 7.414 -0.138 5.362 1.00 93.31 105 GLN A CA 1
ATOM 854 C C . GLN A 1 105 ? 8.074 -1.128 4.403 1.00 93.31 105 GLN A C 1
ATOM 856 O O . GLN A 1 105 ? 9.088 -0.782 3.806 1.00 93.31 105 GLN A O 1
ATOM 861 N N . ALA A 1 106 ? 7.509 -2.328 4.233 1.00 93.06 106 ALA A N 1
ATOM 862 C CA . ALA A 1 106 ? 8.028 -3.317 3.290 1.00 93.06 106 ALA A CA 1
ATOM 863 C C . ALA A 1 106 ? 8.046 -2.759 1.859 1.00 93.06 106 ALA A C 1
ATOM 865 O O . ALA A 1 106 ? 9.089 -2.778 1.215 1.00 93.06 106 ALA A O 1
ATOM 866 N N . ILE A 1 107 ? 6.934 -2.164 1.414 1.00 94.38 107 ILE A N 1
ATOM 867 C CA . ILE A 1 107 ? 6.821 -1.573 0.075 1.00 94.38 107 ILE A CA 1
ATOM 868 C C . ILE A 1 107 ? 7.818 -0.426 -0.103 1.00 94.38 107 ILE A C 1
ATOM 870 O O . ILE A 1 107 ? 8.561 -0.393 -1.078 1.00 94.38 107 ILE A O 1
ATOM 874 N N . THR A 1 108 ? 7.863 0.500 0.859 1.00 92.25 108 THR A N 1
ATOM 875 C CA . THR A 1 108 ? 8.750 1.673 0.785 1.00 92.25 108 THR A CA 1
ATOM 876 C C . THR A 1 108 ? 10.223 1.268 0.780 1.00 92.25 108 THR A C 1
ATOM 878 O O . THR A 1 108 ? 11.020 1.874 0.079 1.00 92.25 108 THR A O 1
ATOM 881 N N . ARG A 1 109 ? 10.590 0.221 1.527 1.00 91.31 109 ARG A N 1
ATOM 882 C CA . ARG A 1 109 ? 11.959 -0.298 1.543 1.00 91.31 109 ARG A CA 1
ATOM 883 C C . ARG A 1 109 ? 12.367 -0.882 0.192 1.00 91.31 109 ARG A C 1
ATOM 885 O O . ARG A 1 109 ? 13.494 -0.645 -0.225 1.00 91.31 109 ARG A O 1
ATOM 892 N N . THR A 1 110 ? 11.489 -1.653 -0.449 1.00 89.00 110 THR A N 1
ATOM 893 C CA . THR A 1 110 ? 11.791 -2.297 -1.735 1.00 89.00 110 THR A CA 1
ATOM 894 C C . THR A 1 110 ? 11.805 -1.291 -2.879 1.00 89.00 110 THR A C 1
ATOM 896 O O . THR A 1 110 ? 12.701 -1.339 -3.709 1.00 89.00 110 THR A O 1
ATOM 899 N N . PHE A 1 111 ? 10.879 -0.331 -2.895 1.00 88.12 111 PHE A N 1
ATOM 900 C CA . PHE A 1 111 ? 10.883 0.730 -3.902 1.00 88.12 111 PHE A CA 1
ATOM 901 C C . PHE A 1 111 ? 12.000 1.767 -3.717 1.00 88.12 111 PHE A C 1
ATOM 903 O O . PHE A 1 111 ? 12.198 2.572 -4.611 1.00 88.12 111 PHE A O 1
ATOM 910 N N . GLY A 1 112 ? 12.755 1.751 -2.616 1.00 70.25 112 GLY A N 1
ATOM 911 C CA . GLY A 1 112 ? 13.827 2.716 -2.363 1.00 70.25 112 GLY A CA 1
ATOM 912 C C .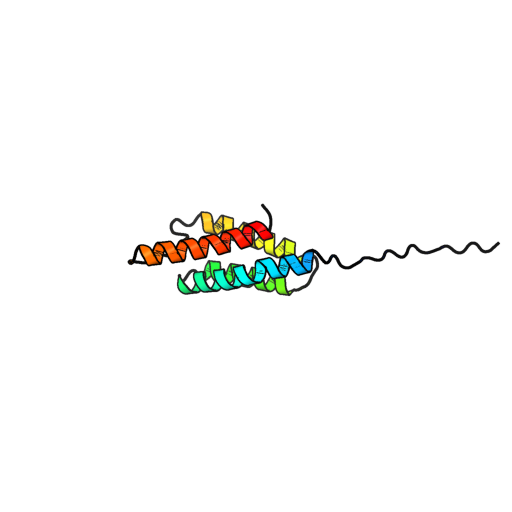 GLY A 1 112 ? 13.316 4.087 -1.901 1.00 70.25 112 GLY A C 1
ATOM 913 O O . GLY A 1 112 ? 12.263 4.564 -2.331 1.00 70.25 112 GLY A O 1
ATOM 914 N N . GLU A 1 113 ? 14.064 4.704 -0.980 1.00 53.12 113 GLU A N 1
ATOM 915 C CA . GLU A 1 113 ? 13.869 6.102 -0.553 1.00 53.12 113 GLU A CA 1
ATOM 916 C C . GLU A 1 113 ? 14.369 7.104 -1.599 1.00 53.12 113 GLU A C 1
ATOM 918 O O . GLU A 1 113 ? 15.447 6.859 -2.190 1.00 53.12 113 GLU A O 1
#